Protein AF-A0A2N9W4U5-F1 (afdb_monomer_lite)

InterPro domains:
  IPR045720 Protein of unknown function DUF6074 [PF19551] (17-97)

Secondary structure (DSSP, 8-state):
----------TTS--PPP--PPPPSTT-HHHHHHHHHHHHSS-HHHHHHHHHHHHHHHHHHHHHTT--HHHHHHHHHHHHHHHHHHHHHHHHHHHHTT--

Foldseek 3Di:
DDDPDPPPPPPPPDDDPDDDDDDQLLVVVVVLLVLLVQLVVDDPVSNVVVLVVVLVVQLVVCVVVVDDPVVSVVSNVSSVVSSVVNNVVVVVVVVVVPPD

Sequence (100 aa):
MNTEAVMQLDLFTHRKPATVHAFPLDRRRKLVNDAAEALNAKSYSQGKAHWTRLVNRIRKEMLASGLSVQMIESEIAAFADAVSRELNISQHYRGSDGAA

pLDDT: mean 77.73, std 12.72, range [39.22, 91.75]

Radius of gyration: 23.4 Å; chains: 1; bounding box: 63×34×69 Å

Structure (mmCIF, N/CA/C/O backbone):
data_AF-A0A2N9W4U5-F1
#
_entry.id   AF-A0A2N9W4U5-F1
#
loop_
_atom_site.group_PDB
_atom_site.id
_atom_site.type_symbol
_atom_site.label_atom_id
_atom_site.label_alt_id
_atom_site.label_comp_id
_atom_site.label_asym_id
_atom_site.label_entity_id
_atom_site.label_seq_id
_atom_site.pdbx_PDB_ins_code
_atom_site.Cartn_x
_atom_site.Cartn_y
_atom_site.Cartn_z
_atom_site.occupancy
_atom_site.B_iso_or_equiv
_atom_site.auth_seq_id
_atom_site.auth_comp_id
_atom_site.auth_asym_id
_atom_site.auth_atom_id
_atom_site.pdbx_PDB_model_num
ATOM 1 N N . MET A 1 1 ? -36.671 -26.268 51.589 1.00 39.22 1 MET A N 1
ATOM 2 C CA . MET A 1 1 ? -36.561 -25.965 50.147 1.00 39.22 1 MET A CA 1
ATOM 3 C C . MET A 1 1 ? -35.488 -24.905 50.017 1.00 39.22 1 MET A C 1
ATOM 5 O O . MET A 1 1 ? -35.745 -23.768 50.382 1.00 39.22 1 MET A O 1
ATOM 9 N N . ASN A 1 2 ? -34.272 -25.300 49.642 1.00 45.12 2 ASN A N 1
ATOM 10 C CA . ASN A 1 2 ? -33.150 -24.373 49.520 1.00 45.12 2 ASN A CA 1
ATOM 11 C C . ASN A 1 2 ? -33.074 -23.923 48.065 1.00 45.12 2 ASN A C 1
ATOM 13 O O . ASN A 1 2 ? -32.847 -24.735 47.173 1.00 45.12 2 ASN A O 1
ATOM 17 N N . THR A 1 3 ? -33.339 -22.643 47.841 1.00 49.84 3 THR A N 1
ATOM 18 C CA . THR A 1 3 ? -33.255 -22.003 46.532 1.00 49.84 3 THR A CA 1
ATOM 19 C C . THR A 1 3 ? -31.786 -21.702 46.261 1.00 49.84 3 THR A C 1
ATOM 21 O O . THR A 1 3 ? -31.250 -20.714 46.759 1.00 49.84 3 THR A O 1
ATOM 24 N N . GLU A 1 4 ? -31.105 -22.579 45.525 1.00 54.94 4 GLU A N 1
ATOM 25 C CA . GLU A 1 4 ? -29.768 -22.289 45.009 1.00 54.94 4 GLU A CA 1
ATOM 26 C C . GLU A 1 4 ? -29.883 -21.170 43.969 1.00 54.94 4 GLU A C 1
ATOM 28 O O . GLU A 1 4 ? -30.438 -21.343 42.884 1.00 54.94 4 GLU A O 1
ATOM 33 N N . ALA A 1 5 ? -29.399 -19.981 44.329 1.00 61.06 5 ALA A N 1
ATOM 34 C CA . ALA A 1 5 ? -29.250 -18.877 43.400 1.00 61.06 5 ALA A CA 1
ATOM 35 C C . ALA A 1 5 ? -28.152 -19.242 42.393 1.00 61.06 5 ALA A C 1
ATOM 37 O O . ALA A 1 5 ? -26.961 -19.169 42.694 1.00 61.06 5 ALA A O 1
ATOM 38 N N . VAL A 1 6 ? -28.564 -19.659 41.198 1.00 61.59 6 VAL A N 1
ATOM 39 C CA . VAL A 1 6 ? -27.669 -19.876 40.062 1.00 61.59 6 VAL A CA 1
ATOM 40 C C . VAL A 1 6 ? -27.049 -18.524 39.702 1.00 61.59 6 VAL A C 1
ATOM 42 O O . VAL A 1 6 ? -27.698 -17.667 39.105 1.00 61.59 6 VAL A O 1
ATOM 45 N N . MET A 1 7 ? -25.797 -18.306 40.106 1.00 62.50 7 MET A N 1
ATOM 46 C CA . MET A 1 7 ? -24.999 -17.151 39.696 1.00 62.50 7 MET A CA 1
ATOM 47 C C . MET A 1 7 ? -24.652 -17.306 38.213 1.00 62.50 7 MET A C 1
ATOM 49 O O . MET A 1 7 ? -23.600 -17.828 37.849 1.00 62.50 7 MET A O 1
ATOM 53 N N . GLN A 1 8 ? -25.574 -16.907 37.340 1.00 69.56 8 GLN A N 1
ATOM 54 C CA . GLN A 1 8 ? -25.338 -16.884 35.905 1.00 69.56 8 GLN A CA 1
ATOM 55 C C . GLN A 1 8 ? -24.324 -15.777 35.591 1.00 69.56 8 GLN A C 1
ATOM 57 O O . GLN A 1 8 ? -24.628 -14.589 35.679 1.00 69.56 8 GLN A O 1
ATOM 62 N N . LEU A 1 9 ? -23.101 -16.180 35.249 1.00 69.38 9 LEU A N 1
ATOM 63 C CA . LEU A 1 9 ? -22.046 -15.279 34.803 1.00 69.38 9 LEU A CA 1
ATOM 64 C C . LEU A 1 9 ? -22.425 -14.714 33.428 1.00 69.38 9 LEU A C 1
ATOM 66 O O . LEU A 1 9 ? -22.334 -15.407 32.414 1.00 69.38 9 LEU A O 1
ATOM 70 N N . ASP A 1 10 ? -22.875 -13.463 33.394 1.00 70.19 10 ASP A N 1
ATOM 71 C CA . ASP A 1 10 ? -23.145 -12.764 32.143 1.00 70.19 10 ASP A CA 1
ATOM 72 C C . ASP A 1 10 ? -21.816 -12.365 31.476 1.00 70.19 10 ASP A C 1
ATOM 74 O O . ASP A 1 10 ? -21.154 -11.387 31.825 1.00 70.19 10 ASP A O 1
ATOM 78 N N . LEU A 1 11 ? -21.401 -13.180 30.504 1.00 65.06 11 LEU A N 1
ATOM 79 C CA . LEU A 1 11 ? -20.181 -12.994 29.715 1.00 65.06 11 LEU A CA 1
ATOM 80 C C . LEU A 1 11 ? -20.240 -11.755 28.804 1.00 65.06 11 LEU A C 1
ATOM 82 O O . LEU A 1 11 ? -19.214 -11.351 28.255 1.00 65.06 11 LEU A O 1
ATOM 86 N N . PHE A 1 12 ? -21.415 -11.143 28.631 1.00 69.25 12 PHE A N 1
ATOM 87 C CA . PHE A 1 12 ? -21.628 -10.039 27.697 1.00 69.25 12 PHE A CA 1
ATOM 88 C C . PHE A 1 12 ? -21.736 -8.669 28.370 1.00 69.25 12 PHE A C 1
ATOM 90 O O . PHE A 1 12 ? -21.798 -7.662 27.658 1.00 69.25 12 PHE A O 1
ATOM 97 N N . THR A 1 13 ? -21.695 -8.598 29.705 1.00 67.94 13 THR A N 1
ATOM 98 C CA . THR A 1 13 ? -21.743 -7.324 30.444 1.00 67.94 13 THR A CA 1
ATOM 99 C C . THR A 1 13 ? -20.445 -6.519 30.301 1.00 67.94 13 THR A C 1
ATOM 101 O O . THR A 1 13 ? -20.457 -5.296 30.397 1.00 67.94 13 THR A O 1
ATOM 104 N N . HIS A 1 14 ? -19.317 -7.180 30.011 1.00 64.19 14 HIS A N 1
ATOM 105 C CA . HIS A 1 14 ? -18.007 -6.546 29.827 1.00 64.19 14 HIS A CA 1
ATOM 106 C C . HIS A 1 14 ? -17.625 -6.438 28.346 1.00 64.19 14 HIS A C 1
ATOM 108 O O . HIS A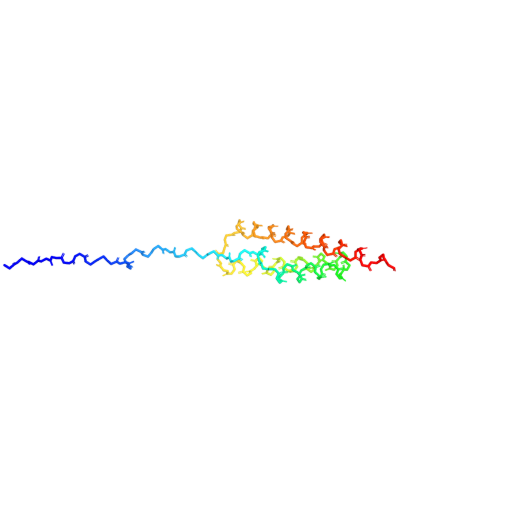 1 14 ? -16.761 -7.156 27.843 1.00 64.19 14 HIS A O 1
ATOM 114 N N . ARG A 1 15 ? -18.233 -5.488 27.629 1.00 67.31 15 ARG A N 1
ATOM 115 C CA . ARG A 1 15 ? -17.805 -5.147 26.265 1.00 67.31 15 ARG A CA 1
ATOM 116 C C . ARG A 1 15 ? -16.647 -4.156 26.313 1.00 67.31 15 ARG A C 1
ATOM 118 O O . ARG A 1 15 ? -16.848 -2.949 26.204 1.00 67.31 15 ARG A O 1
ATOM 125 N N . LYS A 1 16 ? -15.417 -4.656 26.471 1.00 71.06 16 LYS A N 1
ATOM 126 C CA . LYS A 1 16 ? -14.242 -3.852 26.104 1.00 71.06 16 LYS A CA 1
ATOM 127 C C . LYS A 1 16 ? -14.319 -3.573 24.595 1.00 71.06 16 LYS A C 1
ATOM 129 O O . LYS A 1 16 ? -14.633 -4.501 23.846 1.00 71.06 16 LYS A O 1
ATOM 134 N N . PRO A 1 17 ? -14.071 -2.335 24.134 1.00 71.62 17 PRO A N 1
ATOM 135 C CA . PRO A 1 17 ? -14.026 -2.054 22.705 1.00 71.62 17 PRO A CA 1
ATOM 136 C C . PRO A 1 17 ? -12.978 -2.962 22.053 1.00 71.62 17 PRO A C 1
ATOM 138 O O . PRO A 1 17 ? -11.858 -3.081 22.549 1.00 71.62 17 PRO A O 1
ATOM 141 N N . ALA A 1 18 ? -13.365 -3.650 20.979 1.00 70.56 18 ALA A N 1
ATOM 142 C CA . ALA A 1 18 ? -12.451 -4.508 20.243 1.00 70.56 18 ALA A CA 1
ATOM 143 C C . ALA A 1 18 ? -11.385 -3.639 19.566 1.00 70.56 18 ALA A C 1
ATOM 145 O O . ALA A 1 18 ? -11.708 -2.762 18.764 1.00 70.56 18 ALA A O 1
ATOM 146 N N . THR A 1 19 ? -10.115 -3.882 19.882 1.00 68.44 19 THR A N 1
ATOM 147 C CA . THR A 1 19 ? -9.003 -3.226 19.195 1.00 68.44 19 THR A CA 1
ATOM 148 C C . THR A 1 19 ? -8.803 -3.904 17.846 1.00 68.44 19 THR A C 1
ATOM 150 O O . THR A 1 19 ? -8.374 -5.055 17.772 1.00 68.44 19 THR A O 1
ATOM 153 N N . VAL A 1 20 ? -9.133 -3.200 16.764 1.00 65.69 20 VAL A N 1
ATOM 154 C CA . VAL A 1 20 ? -8.859 -3.674 15.406 1.00 65.69 20 VAL A CA 1
ATOM 155 C C . VAL A 1 20 ? -7.371 -3.490 15.129 1.00 65.69 20 VAL A C 1
ATOM 157 O O . VAL A 1 20 ? -6.885 -2.368 15.004 1.00 65.69 20 VAL A O 1
ATOM 160 N N . HIS A 1 21 ? -6.645 -4.598 15.021 1.00 63.88 21 HIS A N 1
ATOM 161 C CA . HIS A 1 21 ? -5.272 -4.599 14.531 1.00 63.88 21 HIS A CA 1
ATOM 162 C C . HIS A 1 21 ? -5.295 -4.823 13.021 1.00 63.88 21 HIS A C 1
ATOM 164 O O . HIS A 1 21 ? -5.795 -5.846 12.548 1.00 63.88 21 HIS A O 1
ATOM 170 N N . ALA A 1 22 ? -4.777 -3.867 12.250 1.00 67.25 22 ALA A N 1
ATOM 171 C CA . ALA A 1 22 ? -4.622 -4.082 10.819 1.00 67.25 22 ALA A CA 1
ATOM 172 C C . ALA A 1 22 ? -3.602 -5.192 10.559 1.00 67.25 22 ALA A C 1
ATOM 174 O O . ALA A 1 22 ? -2.592 -5.305 11.250 1.00 67.25 22 ALA A O 1
ATOM 175 N N . PHE A 1 23 ? -3.882 -6.022 9.553 1.00 70.25 23 PHE A N 1
ATOM 176 C CA . PHE A 1 23 ? -2.962 -7.085 9.173 1.00 70.25 23 PHE A CA 1
ATOM 177 C C . PHE A 1 23 ? -1.647 -6.472 8.660 1.00 70.25 23 PHE A C 1
ATOM 179 O O . PHE A 1 23 ? -1.734 -5.694 7.693 1.00 70.25 23 PHE A O 1
ATOM 186 N N . PRO A 1 24 ? -0.488 -6.842 9.245 1.00 77.06 24 PRO A N 1
ATOM 187 C CA . PRO A 1 24 ? 0.803 -6.228 8.953 1.00 77.06 24 PRO A CA 1
ATOM 188 C C . PRO A 1 24 ? 1.116 -6.214 7.459 1.00 77.06 24 PRO A C 1
ATOM 190 O O . PRO A 1 24 ? 0.885 -7.205 6.753 1.00 77.06 24 PRO A O 1
ATOM 193 N N . LEU A 1 25 ? 1.593 -5.079 6.948 1.00 77.69 25 LEU A N 1
ATOM 194 C CA . LEU A 1 25 ? 1.848 -4.919 5.512 1.00 77.69 25 LEU A CA 1
ATOM 195 C C . LEU A 1 25 ? 3.002 -5.791 5.012 1.00 77.69 25 LEU A C 1
ATOM 197 O O . LEU A 1 25 ? 2.941 -6.299 3.893 1.00 77.69 25 LEU A O 1
ATOM 201 N N . ASP A 1 26 ? 4.022 -5.991 5.840 1.00 72.50 26 ASP A N 1
ATOM 202 C CA . ASP A 1 26 ? 5.182 -6.849 5.574 1.00 72.50 26 ASP A CA 1
ATOM 203 C C . ASP A 1 26 ? 4.778 -8.313 5.330 1.00 72.50 26 ASP A C 1
ATOM 205 O O . ASP A 1 26 ? 5.377 -9.012 4.511 1.00 72.50 26 ASP A O 1
ATOM 209 N N . ARG A 1 27 ? 3.703 -8.769 5.983 1.00 74.88 27 ARG A N 1
ATOM 210 C CA . ARG A 1 27 ? 3.158 -10.122 5.812 1.00 74.88 27 ARG A CA 1
ATOM 211 C C . ARG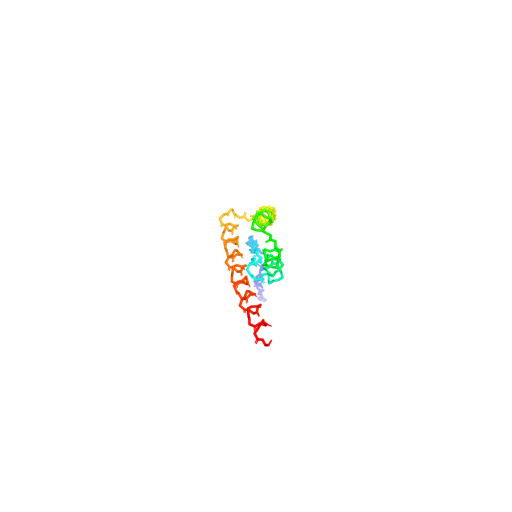 A 1 27 ? 2.320 -10.286 4.548 1.00 74.88 27 ARG A C 1
ATOM 213 O O . ARG A 1 27 ? 2.002 -11.415 4.167 1.00 74.88 27 ARG A O 1
ATOM 220 N N . ARG A 1 28 ? 1.973 -9.201 3.848 1.00 84.19 28 ARG A N 1
ATOM 221 C CA . ARG A 1 28 ? 1.230 -9.253 2.578 1.00 84.19 28 ARG A CA 1
ATOM 222 C C . ARG A 1 28 ? 2.186 -9.526 1.416 1.00 84.19 28 ARG A C 1
ATOM 224 O O . ARG A 1 28 ? 2.411 -8.657 0.579 1.00 84.19 28 ARG A O 1
ATOM 231 N N . ARG A 1 29 ? 2.711 -10.757 1.332 1.00 82.38 29 ARG A N 1
ATOM 232 C CA . ARG A 1 29 ? 3.712 -11.179 0.323 1.00 82.38 29 ARG A CA 1
ATOM 233 C C . ARG A 1 29 ? 3.369 -10.748 -1.103 1.00 82.38 29 ARG A C 1
ATOM 235 O O . ARG A 1 29 ? 4.232 -10.221 -1.786 1.00 82.38 29 ARG A O 1
ATOM 242 N N . LYS A 1 30 ? 2.109 -10.889 -1.531 1.00 85.56 30 LYS A N 1
ATOM 243 C CA . LYS A 1 30 ? 1.674 -10.445 -2.866 1.00 85.56 30 LYS A CA 1
ATOM 244 C C . LYS A 1 30 ? 1.932 -8.950 -3.094 1.00 85.56 30 LYS A C 1
ATOM 246 O O . LYS A 1 30 ? 2.506 -8.578 -4.101 1.00 85.56 30 LYS A O 1
ATOM 251 N N . LEU A 1 31 ? 1.579 -8.105 -2.125 1.00 86.12 31 LEU A N 1
ATOM 252 C CA . LEU A 1 31 ? 1.784 -6.658 -2.215 1.00 86.12 31 LEU A CA 1
ATOM 253 C C . LEU A 1 31 ? 3.275 -6.289 -2.245 1.00 86.12 31 LEU A C 1
ATOM 255 O O . LEU A 1 31 ? 3.665 -5.386 -2.981 1.00 86.12 31 LEU A O 1
ATOM 259 N N . VAL A 1 32 ? 4.091 -6.979 -1.443 1.00 85.62 32 VAL A N 1
ATOM 260 C CA . VAL A 1 32 ? 5.550 -6.791 -1.403 1.00 85.62 32 VAL A CA 1
ATOM 261 C C . VAL A 1 32 ? 6.177 -7.178 -2.743 1.00 85.62 32 VAL A C 1
ATOM 263 O O . VAL A 1 32 ? 6.946 -6.397 -3.300 1.00 85.62 32 VAL A O 1
ATOM 266 N N . ASN A 1 33 ? 5.800 -8.334 -3.288 1.00 85.00 33 ASN A N 1
ATOM 267 C CA . ASN A 1 33 ? 6.310 -8.837 -4.560 1.00 85.00 33 ASN A CA 1
ATOM 268 C C . ASN A 1 33 ? 5.899 -7.930 -5.726 1.00 85.00 33 ASN A C 1
ATOM 270 O O . ASN A 1 33 ? 6.763 -7.495 -6.479 1.00 85.00 33 ASN A O 1
ATOM 274 N N . ASP A 1 34 ? 4.615 -7.564 -5.818 1.00 86.25 34 ASP A N 1
ATOM 275 C CA . ASP A 1 34 ? 4.102 -6.669 -6.863 1.00 86.25 34 ASP A CA 1
ATOM 276 C C . ASP A 1 34 ? 4.820 -5.304 -6.822 1.00 86.25 34 ASP A C 1
ATOM 278 O O . ASP A 1 34 ? 5.133 -4.706 -7.856 1.00 86.25 34 ASP A O 1
ATOM 282 N N . ALA A 1 35 ? 5.109 -4.791 -5.619 1.00 86.44 35 ALA A N 1
ATOM 283 C CA . ALA A 1 35 ? 5.853 -3.547 -5.445 1.00 86.44 35 ALA A CA 1
ATOM 284 C C . ALA A 1 35 ? 7.323 -3.686 -5.870 1.00 86.44 35 ALA A C 1
ATOM 286 O O . ALA A 1 35 ? 7.830 -2.804 -6.565 1.00 86.44 35 ALA A O 1
ATOM 287 N N . ALA A 1 36 ? 7.993 -4.774 -5.482 1.00 85.50 36 ALA A N 1
ATOM 288 C CA . ALA A 1 36 ? 9.375 -5.053 -5.861 1.00 85.50 36 ALA A CA 1
ATOM 289 C C . ALA A 1 36 ? 9.515 -5.238 -7.381 1.00 85.50 36 ALA A C 1
ATOM 291 O O . ALA A 1 36 ? 10.378 -4.620 -8.000 1.00 85.50 36 ALA A O 1
ATOM 292 N N . GLU A 1 37 ? 8.623 -5.998 -8.012 1.00 84.75 37 GLU A N 1
ATOM 293 C CA . GLU A 1 37 ? 8.608 -6.200 -9.461 1.00 84.75 37 GLU A CA 1
ATOM 294 C C . GLU A 1 37 ? 8.393 -4.877 -10.209 1.00 84.75 37 GLU A C 1
ATOM 296 O O . GLU A 1 37 ? 9.158 -4.528 -11.111 1.00 84.75 37 GLU A O 1
ATOM 301 N N . ALA A 1 38 ? 7.413 -4.076 -9.777 1.00 84.06 38 ALA A N 1
ATOM 302 C CA . ALA A 1 38 ? 7.143 -2.771 -10.373 1.00 84.06 38 ALA A CA 1
ATOM 303 C C . ALA A 1 38 ? 8.302 -1.776 -10.202 1.00 84.06 38 ALA A C 1
ATOM 305 O O . ALA A 1 38 ? 8.455 -0.877 -11.032 1.00 84.06 38 ALA A O 1
ATOM 306 N N . LEU A 1 39 ? 9.093 -1.899 -9.132 1.00 83.31 39 LEU A N 1
ATOM 307 C CA . LEU A 1 39 ? 10.300 -1.098 -8.922 1.00 83.31 39 LEU A CA 1
ATOM 308 C C . LEU A 1 39 ? 11.477 -1.596 -9.763 1.00 83.31 39 LEU A C 1
ATOM 310 O O . LEU A 1 39 ? 12.231 -0.774 -10.271 1.00 83.31 39 LEU A O 1
ATOM 314 N N . ASN A 1 40 ? 11.603 -2.908 -9.956 1.00 80.31 40 ASN A N 1
ATOM 315 C CA . ASN A 1 40 ? 12.658 -3.514 -10.766 1.00 80.31 40 ASN A CA 1
ATOM 316 C C . ASN A 1 40 ? 12.451 -3.280 -12.275 1.00 80.31 40 ASN A C 1
ATOM 318 O O . ASN A 1 40 ? 13.410 -3.133 -13.024 1.00 80.31 40 ASN A O 1
ATOM 322 N N . ALA A 1 41 ? 11.196 -3.230 -12.733 1.00 77.62 41 ALA A N 1
ATOM 323 C CA . ALA A 1 41 ? 10.856 -3.043 -14.145 1.00 77.62 41 ALA A CA 1
ATOM 324 C C . ALA A 1 41 ? 10.942 -1.580 -14.626 1.00 77.62 41 ALA A C 1
ATOM 326 O O . ALA A 1 41 ? 10.922 -1.326 -15.830 1.00 77.62 41 ALA A O 1
ATOM 327 N N . LYS A 1 42 ? 10.988 -0.602 -13.712 1.00 78.69 42 LYS A N 1
ATOM 328 C CA . LYS A 1 42 ? 10.885 0.830 -14.038 1.00 78.69 42 LYS A CA 1
ATOM 329 C C . LYS A 1 42 ? 12.218 1.548 -13.894 1.00 78.69 42 LYS A C 1
ATOM 331 O O . LYS A 1 42 ? 13.031 1.229 -13.035 1.00 78.69 42 LYS A O 1
ATOM 336 N N . SER A 1 43 ? 12.402 2.604 -14.688 1.00 77.44 43 SER A N 1
ATOM 337 C CA . SER A 1 43 ? 13.501 3.547 -14.473 1.00 77.44 43 SER A CA 1
ATOM 338 C C . SER A 1 43 ? 13.373 4.222 -13.104 1.00 77.44 43 SER A C 1
ATOM 340 O O . SER A 1 43 ? 12.270 4.385 -12.579 1.00 77.44 43 SER A O 1
ATOM 342 N N . TYR A 1 44 ? 14.496 4.658 -12.530 1.00 77.50 44 TYR A N 1
ATOM 343 C CA . TYR A 1 44 ? 14.554 5.217 -11.173 1.00 77.50 44 TYR A CA 1
ATOM 344 C C . T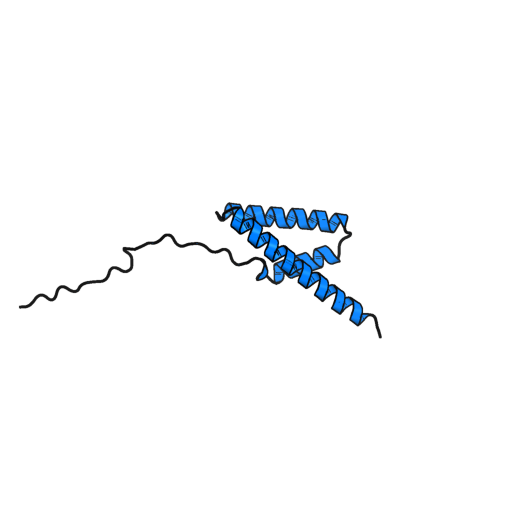YR A 1 44 ? 13.494 6.306 -10.899 1.00 77.50 44 TYR A C 1
ATOM 346 O O . TYR A 1 44 ? 12.819 6.287 -9.867 1.00 77.50 44 TYR A O 1
ATOM 354 N N . SER A 1 45 ? 13.281 7.229 -11.845 1.00 80.31 45 SER A N 1
ATOM 355 C CA . SER A 1 45 ? 12.290 8.308 -11.715 1.00 80.31 45 SER A CA 1
ATOM 356 C C . SER A 1 45 ? 10.844 7.796 -11.715 1.00 80.31 45 SER A C 1
ATOM 358 O O . SER A 1 45 ? 10.021 8.247 -10.913 1.00 80.31 45 SER A O 1
ATOM 360 N N . GLN A 1 46 ? 10.532 6.817 -12.568 1.00 80.88 46 GLN A N 1
ATOM 361 C CA . GLN A 1 46 ? 9.211 6.194 -12.642 1.00 80.88 46 GLN A CA 1
ATOM 362 C C . GLN A 1 46 ? 8.940 5.271 -11.447 1.00 80.88 46 GLN A C 1
ATOM 364 O O . GLN A 1 46 ? 7.816 5.244 -10.940 1.00 80.88 46 GLN A O 1
ATOM 369 N N . GLY A 1 47 ? 9.963 4.558 -10.967 1.00 85.75 47 GLY A N 1
ATOM 370 C CA . GLY A 1 47 ? 9.911 3.736 -9.760 1.00 85.75 47 GLY A CA 1
ATOM 371 C C . GLY A 1 47 ? 9.612 4.580 -8.524 1.00 85.75 47 GLY A C 1
ATOM 372 O O . GLY A 1 47 ? 8.668 4.285 -7.792 1.00 85.75 47 GLY A O 1
ATOM 373 N N . LYS A 1 48 ? 10.314 5.710 -8.356 1.00 86.12 48 LYS A N 1
ATOM 374 C CA . LYS A 1 48 ? 10.050 6.670 -7.274 1.00 86.12 48 LYS A CA 1
ATOM 375 C C . LYS A 1 48 ? 8.613 7.196 -7.311 1.00 86.12 48 LYS A C 1
ATOM 377 O O . LYS A 1 48 ? 7.926 7.166 -6.294 1.00 86.12 48 LYS A O 1
ATOM 382 N N . ALA A 1 49 ? 8.129 7.627 -8.478 1.00 86.94 49 ALA A N 1
ATOM 383 C CA . ALA A 1 49 ? 6.756 8.114 -8.621 1.00 86.94 49 ALA A CA 1
ATOM 384 C C . ALA A 1 49 ? 5.713 7.027 -8.302 1.00 86.94 49 ALA A C 1
ATOM 386 O O . ALA A 1 49 ? 4.699 7.305 -7.658 1.00 86.94 49 ALA A O 1
ATOM 387 N N . HIS A 1 50 ? 5.960 5.786 -8.729 1.00 88.50 50 HIS A N 1
ATOM 388 C CA . HIS A 1 50 ? 5.106 4.645 -8.413 1.00 88.50 50 HIS A CA 1
ATOM 389 C C . HIS A 1 50 ? 5.076 4.355 -6.908 1.00 88.50 50 HIS A C 1
ATOM 391 O O . HIS A 1 50 ? 3.993 4.245 -6.333 1.00 88.50 50 HIS A O 1
ATOM 397 N N . TRP A 1 51 ? 6.245 4.314 -6.264 1.00 88.12 51 TRP A N 1
ATOM 398 C CA . TRP A 1 51 ? 6.377 4.110 -4.823 1.00 88.12 51 TRP A CA 1
ATOM 399 C C . TRP A 1 51 ? 5.614 5.164 -4.024 1.00 88.12 51 TRP A C 1
ATOM 401 O O . TRP A 1 51 ? 4.794 4.828 -3.173 1.00 88.12 51 TRP A O 1
ATOM 411 N N . THR A 1 52 ? 5.800 6.446 -4.352 1.00 90.19 52 THR A N 1
ATOM 412 C CA . THR A 1 52 ? 5.093 7.538 -3.674 1.00 90.19 52 THR A CA 1
ATOM 413 C C . THR A 1 52 ? 3.575 7.396 -3.798 1.00 90.19 52 THR A C 1
ATOM 415 O O . THR A 1 52 ? 2.860 7.576 -2.813 1.00 90.19 52 THR A O 1
ATOM 418 N N . ARG A 1 53 ? 3.053 7.034 -4.979 1.00 91.56 53 ARG A N 1
ATOM 419 C CA . ARG A 1 53 ? 1.609 6.797 -5.164 1.00 91.56 53 ARG A CA 1
ATOM 420 C C . ARG A 1 53 ? 1.117 5.604 -4.344 1.00 91.56 53 ARG A C 1
ATOM 422 O O . ARG A 1 53 ? 0.056 5.701 -3.730 1.00 91.56 53 ARG A O 1
ATOM 429 N N . LEU A 1 54 ? 1.880 4.511 -4.318 1.00 90.25 54 LEU A N 1
ATOM 430 C CA . LEU A 1 54 ? 1.552 3.303 -3.564 1.00 90.25 54 LEU A CA 1
ATOM 431 C C . LEU A 1 54 ? 1.464 3.588 -2.061 1.00 90.25 54 LEU A C 1
ATOM 433 O O . LEU A 1 54 ? 0.436 3.302 -1.450 1.00 90.25 54 LEU A O 1
ATOM 437 N N . VAL A 1 55 ? 2.499 4.210 -1.492 1.00 90.94 55 VAL A N 1
ATOM 438 C CA . VAL A 1 55 ? 2.552 4.568 -0.068 1.00 90.94 55 VAL A CA 1
ATOM 439 C C . VAL A 1 55 ? 1.424 5.531 0.296 1.00 90.94 55 VAL A C 1
ATOM 441 O O . VAL A 1 55 ? 0.744 5.331 1.297 1.00 90.94 55 VAL A O 1
ATOM 444 N N . ASN A 1 56 ? 1.152 6.536 -0.542 1.00 91.75 56 ASN A N 1
ATOM 445 C CA . ASN A 1 56 ? 0.055 7.474 -0.298 1.00 91.75 56 ASN A CA 1
ATOM 446 C C . ASN A 1 56 ? -1.321 6.796 -0.306 1.00 91.75 56 ASN A C 1
ATOM 448 O O . ASN A 1 56 ? -2.185 7.171 0.485 1.00 91.75 56 ASN A O 1
ATOM 452 N N . ARG A 1 57 ? -1.537 5.806 -1.181 1.00 90.75 57 ARG A N 1
ATOM 453 C CA . ARG A 1 57 ? -2.773 5.012 -1.196 1.00 90.75 57 ARG A CA 1
ATOM 454 C C . ARG A 1 57 ? -2.919 4.199 0.091 1.00 90.75 57 ARG A C 1
ATOM 456 O O . ARG A 1 57 ? -3.948 4.307 0.745 1.00 90.75 57 ARG A O 1
ATOM 463 N N . ILE A 1 58 ? -1.874 3.472 0.484 1.00 88.44 58 ILE A N 1
ATOM 464 C CA . ILE A 1 58 ? -1.860 2.666 1.714 1.00 88.44 58 ILE A CA 1
ATOM 465 C C . ILE A 1 58 ? -2.108 3.547 2.946 1.00 88.44 58 ILE A C 1
ATOM 467 O O . ILE A 1 58 ? -2.968 3.235 3.766 1.00 88.44 58 ILE A O 1
ATOM 471 N N . ARG A 1 59 ? -1.423 4.695 3.045 1.00 89.44 59 ARG A N 1
ATOM 472 C CA . ARG A 1 59 ? -1.619 5.659 4.137 1.00 89.44 59 ARG A CA 1
ATOM 473 C C . ARG A 1 59 ? -3.080 6.122 4.207 1.00 89.44 59 ARG A C 1
ATOM 475 O O . ARG A 1 59 ? -3.648 6.157 5.292 1.00 89.44 59 ARG A O 1
ATOM 482 N N . LYS A 1 60 ? -3.713 6.430 3.067 1.00 89.19 60 LYS A N 1
ATOM 483 C CA . LYS A 1 60 ? -5.139 6.809 3.015 1.00 89.19 60 LYS A CA 1
ATOM 484 C C . LYS A 1 60 ? -6.068 5.683 3.475 1.00 89.19 60 LYS A C 1
ATOM 486 O O . LYS A 1 60 ? -6.988 5.955 4.238 1.00 89.19 60 LYS A O 1
ATOM 491 N N . GLU A 1 61 ? -5.833 4.446 3.042 1.00 87.12 61 GLU A N 1
ATOM 492 C CA . GLU A 1 61 ? -6.634 3.281 3.453 1.00 87.12 61 GLU A CA 1
ATOM 493 C C . GLU A 1 61 ? -6.538 3.031 4.966 1.00 87.12 61 GLU A C 1
ATOM 495 O O . GLU A 1 61 ? -7.542 2.769 5.631 1.00 87.12 61 GLU A O 1
ATOM 500 N N . MET A 1 62 ? -5.341 3.175 5.534 1.00 85.38 62 MET A N 1
ATOM 501 C CA . MET A 1 62 ? -5.128 3.010 6.970 1.00 85.38 62 MET A CA 1
ATOM 502 C C . MET A 1 62 ? -5.743 4.136 7.801 1.00 85.38 62 MET A C 1
ATOM 504 O O . MET A 1 62 ? -6.345 3.864 8.840 1.00 85.38 62 MET A O 1
ATOM 508 N N . LEU A 1 63 ? -5.650 5.382 7.326 1.00 87.31 63 LEU A N 1
ATOM 509 C CA . LEU A 1 63 ? -6.342 6.517 7.941 1.00 87.31 63 LEU A CA 1
ATOM 510 C C . LEU A 1 63 ? -7.862 6.312 7.920 1.00 87.31 63 LEU A C 1
ATOM 512 O O . LEU A 1 63 ? -8.519 6.527 8.934 1.00 87.31 63 LEU A O 1
ATOM 516 N N . ALA A 1 64 ? -8.417 5.837 6.800 1.00 84.94 64 ALA A N 1
ATOM 517 C CA . ALA A 1 64 ? -9.841 5.514 6.688 1.00 84.94 64 ALA A CA 1
ATOM 518 C C . ALA A 1 64 ? -10.269 4.372 7.628 1.00 84.94 64 ALA A C 1
ATOM 520 O O . ALA A 1 64 ? -11.419 4.324 8.055 1.00 84.94 64 ALA A O 1
ATOM 521 N N . SER A 1 65 ? -9.338 3.484 7.985 1.00 81.81 65 SER A N 1
ATOM 522 C CA . SER A 1 65 ? -9.556 2.395 8.945 1.00 81.81 65 SER A CA 1
ATOM 523 C C . SER A 1 65 ? -9.440 2.840 10.413 1.00 81.81 65 SER A C 1
ATOM 525 O O . SER A 1 65 ? -9.616 2.021 11.310 1.00 81.81 65 SER A O 1
ATOM 527 N N . GLY A 1 66 ? -9.132 4.117 10.675 1.00 84.62 66 GLY A N 1
ATOM 528 C CA . GLY A 1 66 ? -9.033 4.677 12.027 1.00 84.62 66 GLY A CA 1
ATOM 529 C C . GLY A 1 66 ? -7.705 4.414 12.743 1.00 84.62 66 GLY A C 1
ATOM 530 O O . GLY A 1 66 ? -7.625 4.578 13.960 1.00 84.62 66 GLY A O 1
ATOM 531 N N . LEU A 1 67 ? -6.656 4.008 12.021 1.00 84.38 67 LEU A N 1
ATOM 532 C CA . LEU A 1 67 ? -5.330 3.802 12.607 1.00 84.38 67 LEU A CA 1
ATOM 533 C C . LEU A 1 67 ? -4.654 5.136 12.943 1.00 84.38 67 LEU A C 1
ATOM 535 O O . LEU A 1 67 ? -4.796 6.130 12.229 1.00 84.38 67 LEU A O 1
ATOM 539 N N . SER A 1 68 ? -3.865 5.143 14.018 1.00 87.31 68 SER A N 1
ATOM 540 C CA . SER A 1 68 ? -3.061 6.307 14.387 1.00 87.31 68 SER A CA 1
ATOM 541 C C . SER A 1 68 ? -1.932 6.535 13.381 1.00 87.31 68 SER A C 1
ATOM 543 O O . SER A 1 68 ? -1.361 5.591 12.836 1.00 87.31 68 SER A O 1
ATOM 545 N N . VAL A 1 69 ? -1.550 7.799 13.187 1.00 87.19 69 VAL A N 1
ATOM 546 C CA . VAL A 1 69 ? -0.443 8.172 12.290 1.00 87.19 69 VAL A CA 1
ATOM 547 C C . VAL A 1 69 ? 0.850 7.438 12.661 1.00 87.19 69 VAL A C 1
ATOM 549 O O . VAL A 1 69 ? 1.539 6.948 11.778 1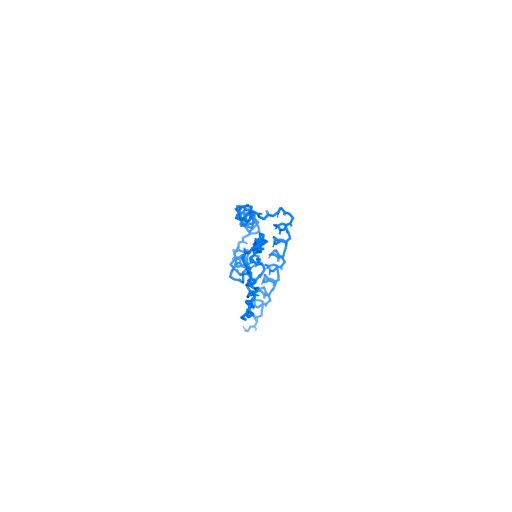.00 87.19 69 VAL A O 1
ATOM 552 N N . GLN A 1 70 ? 1.143 7.284 13.957 1.00 87.75 70 GLN A N 1
ATOM 553 C CA . GLN A 1 70 ? 2.337 6.569 14.426 1.00 87.75 70 GLN A CA 1
ATOM 554 C C . GLN A 1 70 ? 2.361 5.101 13.977 1.00 87.75 70 GLN A C 1
ATOM 556 O O . GLN A 1 70 ? 3.391 4.639 13.493 1.00 87.75 70 GLN A O 1
ATOM 561 N N . MET A 1 71 ? 1.231 4.389 14.085 1.00 85.06 71 MET A N 1
ATOM 562 C CA . MET A 1 71 ? 1.132 3.005 13.606 1.00 85.06 71 MET A CA 1
ATOM 563 C C . MET A 1 71 ? 1.276 2.926 12.084 1.00 85.06 71 MET A C 1
ATOM 565 O O . MET A 1 71 ? 1.901 2.008 11.561 1.00 85.06 71 MET A O 1
ATOM 569 N N . ILE A 1 72 ? 0.733 3.906 11.363 1.00 87.50 72 ILE A N 1
ATOM 570 C CA . ILE A 1 72 ? 0.836 3.954 9.904 1.00 87.50 72 ILE A CA 1
ATOM 571 C C . ILE A 1 72 ? 2.290 4.134 9.463 1.00 87.50 72 ILE A C 1
ATOM 573 O O . ILE A 1 72 ? 2.741 3.425 8.567 1.00 87.50 72 ILE A O 1
ATOM 577 N N . GLU A 1 73 ? 3.043 5.030 10.105 1.00 89.25 73 GLU A N 1
ATOM 578 C CA . GLU A 1 73 ? 4.467 5.200 9.800 1.00 89.25 73 GLU A CA 1
ATOM 579 C C . GLU A 1 73 ? 5.270 3.926 10.089 1.00 89.25 73 GLU A C 1
ATOM 581 O O . GLU A 1 73 ? 6.090 3.533 9.259 1.00 89.25 73 GLU A O 1
ATOM 586 N N . SER A 1 74 ? 5.015 3.243 11.215 1.00 88.44 74 SER A N 1
ATOM 587 C CA . SER A 1 74 ? 5.714 1.990 11.528 1.00 88.44 74 SER A CA 1
ATOM 588 C C . SER A 1 74 ? 5.408 0.881 10.520 1.00 88.44 74 SER A C 1
ATOM 590 O O . SER A 1 74 ? 6.315 0.168 10.099 1.00 88.44 74 SER A O 1
ATOM 592 N N . GLU A 1 75 ? 4.153 0.767 10.081 1.00 88.44 75 GLU A N 1
ATOM 593 C CA . GLU A 1 75 ? 3.746 -0.217 9.073 1.00 88.44 75 GLU A CA 1
ATOM 594 C C . GLU A 1 75 ? 4.345 0.093 7.694 1.00 88.44 75 GLU A C 1
ATOM 596 O O . GLU A 1 75 ? 4.801 -0.810 6.993 1.00 88.44 75 GLU A O 1
ATOM 601 N N . ILE A 1 76 ? 4.397 1.371 7.302 1.00 89.56 76 ILE A N 1
ATOM 602 C CA . ILE A 1 76 ? 5.028 1.795 6.044 1.00 89.56 76 ILE A CA 1
ATOM 603 C C . ILE A 1 76 ? 6.538 1.525 6.073 1.00 89.56 76 ILE A C 1
ATOM 605 O O . ILE A 1 76 ? 7.085 1.073 5.065 1.00 89.56 76 ILE A O 1
ATOM 609 N N . ALA A 1 77 ? 7.210 1.769 7.202 1.00 89.56 77 ALA A N 1
ATOM 610 C CA . ALA A 1 77 ? 8.633 1.474 7.359 1.00 89.56 77 ALA A CA 1
ATOM 611 C C . ALA A 1 77 ? 8.911 -0.034 7.240 1.00 89.56 77 ALA A C 1
ATOM 613 O O . ALA A 1 77 ? 9.740 -0.444 6.429 1.00 89.56 77 ALA A O 1
ATOM 614 N N . ALA A 1 78 ? 8.145 -0.866 7.955 1.00 88.69 78 ALA A N 1
ATOM 615 C CA . ALA A 1 78 ? 8.257 -2.322 7.863 1.00 88.69 78 ALA A CA 1
ATOM 616 C C . ALA A 1 78 ? 7.998 -2.838 6.434 1.00 88.69 78 ALA A C 1
ATOM 618 O O . ALA A 1 78 ? 8.703 -3.722 5.942 1.00 88.69 78 ALA A O 1
ATOM 619 N N . PHE A 1 79 ? 7.023 -2.249 5.734 1.00 89.12 79 PHE A N 1
ATOM 620 C CA . PHE A 1 79 ? 6.746 -2.554 4.333 1.00 89.12 79 PHE A CA 1
ATOM 621 C C . PHE A 1 79 ? 7.917 -2.183 3.409 1.00 89.12 79 PHE A C 1
ATOM 623 O O . PHE A 1 79 ? 8.291 -2.979 2.547 1.00 89.12 79 PHE A O 1
ATOM 630 N N . ALA A 1 80 ? 8.528 -1.010 3.596 1.00 89.00 80 ALA A N 1
ATOM 631 C CA . ALA A 1 80 ? 9.688 -0.574 2.817 1.00 89.00 80 ALA A CA 1
ATOM 632 C C . ALA A 1 80 ? 10.896 -1.510 3.001 1.00 89.00 80 ALA A C 1
ATOM 634 O O . ALA A 1 80 ? 11.558 -1.867 2.021 1.00 89.00 80 ALA A O 1
ATOM 635 N N . ASP A 1 81 ? 11.143 -1.963 4.231 1.00 90.38 81 ASP A N 1
ATOM 636 C CA . ASP A 1 81 ? 12.206 -2.924 4.534 1.00 90.38 81 ASP A CA 1
ATOM 637 C C . ASP A 1 81 ? 11.955 -4.284 3.875 1.00 90.38 81 ASP A C 1
ATOM 639 O O . ASP A 1 81 ? 12.881 -4.902 3.345 1.00 90.38 81 ASP A O 1
ATOM 643 N N . ALA A 1 82 ? 10.707 -4.759 3.889 1.00 89.06 82 ALA A N 1
ATOM 644 C CA . ALA A 1 82 ? 10.326 -6.014 3.246 1.00 89.06 82 ALA A CA 1
ATOM 645 C C . ALA A 1 82 ? 10.515 -5.951 1.721 1.00 89.06 82 ALA A C 1
ATOM 647 O O . ALA A 1 82 ? 11.095 -6.866 1.137 1.00 89.06 82 ALA A O 1
ATOM 648 N N . VAL A 1 83 ? 10.095 -4.853 1.082 1.00 88.06 83 VAL A N 1
ATOM 649 C CA . VAL A 1 83 ? 10.290 -4.627 -0.363 1.00 88.06 83 VAL A CA 1
ATOM 650 C C . VAL A 1 83 ? 11.774 -4.541 -0.714 1.00 88.06 83 VAL A C 1
ATOM 652 O O . VAL A 1 83 ? 12.203 -5.131 -1.702 1.00 88.06 83 VAL A O 1
ATOM 655 N N . SER A 1 84 ? 12.580 -3.865 0.107 1.00 87.12 84 SER A N 1
ATOM 656 C CA . SER A 1 84 ? 14.030 -3.759 -0.106 1.00 87.12 84 SER A CA 1
ATOM 657 C C . SER A 1 84 ? 14.723 -5.123 -0.027 1.00 87.12 84 SER A C 1
ATOM 659 O O . SER A 1 84 ? 15.585 -5.429 -0.852 1.00 87.12 84 SER A O 1
ATOM 661 N N . ARG A 1 85 ? 14.314 -5.976 0.923 1.00 87.00 85 ARG A N 1
ATOM 662 C CA . ARG A 1 85 ? 14.793 -7.364 1.014 1.00 87.00 85 ARG A CA 1
ATOM 663 C C . ARG A 1 85 ? 14.405 -8.178 -0.220 1.00 87.00 85 ARG A C 1
ATOM 665 O O . ARG A 1 85 ? 15.260 -8.859 -0.776 1.00 87.00 85 ARG A O 1
ATOM 672 N N . GLU A 1 86 ? 13.156 -8.077 -0.669 1.00 87.38 86 GLU A N 1
ATOM 673 C CA . GLU A 1 86 ? 12.676 -8.803 -1.853 1.00 87.38 86 GLU A CA 1
ATOM 674 C C . GLU A 1 86 ? 13.396 -8.356 -3.136 1.00 87.38 86 GLU A C 1
ATOM 676 O O . GLU A 1 86 ? 13.766 -9.192 -3.960 1.00 87.38 86 GLU A O 1
ATOM 681 N N . LEU A 1 87 ? 13.664 -7.053 -3.289 1.00 85.69 87 LEU A N 1
ATOM 682 C CA . LEU A 1 87 ? 14.455 -6.515 -4.399 1.00 85.69 87 LEU A CA 1
ATOM 683 C C . LEU A 1 87 ? 15.872 -7.092 -4.420 1.00 85.69 87 LEU A C 1
ATOM 685 O O . LEU A 1 87 ? 16.340 -7.506 -5.480 1.00 85.69 87 LEU A O 1
ATOM 689 N N . ASN A 1 88 ? 16.537 -7.152 -3.264 1.00 84.88 88 ASN A N 1
ATOM 690 C CA . ASN A 1 88 ? 17.884 -7.709 -3.163 1.00 84.88 88 ASN A CA 1
ATOM 691 C C . ASN A 1 88 ? 17.906 -9.203 -3.539 1.00 84.88 88 ASN A C 1
ATOM 693 O O . ASN A 1 88 ? 18.718 -9.636 -4.354 1.00 84.88 88 ASN A O 1
ATOM 697 N N . ILE A 1 89 ? 16.942 -9.977 -3.026 1.00 82.06 89 ILE A N 1
ATOM 698 C CA . ILE A 1 89 ? 16.773 -11.397 -3.370 1.00 82.06 89 ILE A CA 1
ATOM 699 C C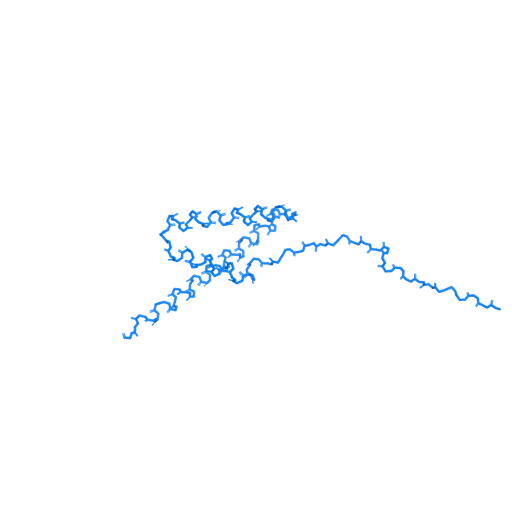 . ILE A 1 89 ? 16.544 -11.564 -4.881 1.00 82.06 89 ILE A C 1
ATOM 701 O O . ILE A 1 89 ? 17.228 -12.353 -5.532 1.00 82.06 89 ILE A O 1
ATOM 705 N N . SER A 1 90 ? 15.628 -10.783 -5.458 1.00 76.88 90 SER A N 1
ATOM 706 C CA . SER A 1 90 ? 15.287 -10.841 -6.886 1.00 76.88 90 SER A CA 1
ATOM 707 C C . SER A 1 90 ? 16.473 -10.491 -7.791 1.00 76.88 90 SER A C 1
ATOM 709 O O . SER A 1 90 ? 16.643 -11.089 -8.853 1.00 76.88 90 SER A O 1
ATOM 711 N N . G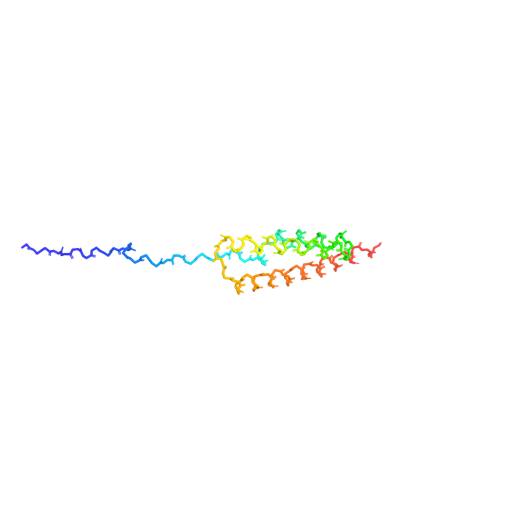LN A 1 91 ? 17.310 -9.531 -7.387 1.00 75.69 91 GLN A N 1
ATOM 712 C CA . GLN A 1 91 ? 18.526 -9.174 -8.120 1.00 75.69 91 GLN A CA 1
ATOM 713 C C . GLN A 1 91 ? 19.579 -10.284 -8.065 1.00 75.69 91 GLN A C 1
ATOM 715 O O . GLN A 1 91 ? 20.216 -10.556 -9.081 1.00 75.69 91 GLN A O 1
ATOM 720 N N . HIS A 1 92 ? 19.742 -10.949 -6.917 1.00 72.94 92 HIS A N 1
ATOM 721 C CA . HIS A 1 92 ? 20.676 -12.067 -6.780 1.00 72.94 92 HIS A CA 1
ATOM 722 C C . HIS A 1 92 ? 20.298 -13.264 -7.659 1.00 72.94 92 HIS A C 1
ATOM 724 O O . HIS A 1 92 ? 21.156 -13.747 -8.393 1.00 72.94 92 HIS A O 1
ATOM 730 N N . TYR A 1 93 ? 19.029 -13.684 -7.674 1.00 64.19 93 TYR A N 1
ATOM 731 C CA . TYR A 1 93 ? 18.590 -14.787 -8.544 1.00 64.19 93 TYR A CA 1
ATOM 732 C C . TYR A 1 93 ? 18.700 -14.448 -10.039 1.00 64.19 93 TYR A C 1
ATOM 734 O O . TYR A 1 93 ? 19.089 -15.286 -10.848 1.00 64.19 93 TYR A O 1
ATOM 742 N N . ARG A 1 94 ? 18.438 -13.193 -10.425 1.00 61.12 94 ARG A N 1
ATOM 743 C CA . ARG A 1 94 ? 18.583 -12.756 -11.823 1.00 61.12 94 ARG A CA 1
ATOM 744 C C . ARG A 1 94 ? 20.043 -12.692 -12.285 1.00 61.12 94 ARG A C 1
ATOM 746 O O . ARG A 1 94 ? 20.310 -12.876 -13.467 1.00 61.12 94 ARG A O 1
ATOM 753 N N . GLY A 1 95 ? 20.974 -12.406 -11.375 1.00 58.53 95 GLY A N 1
ATOM 754 C CA . GLY A 1 95 ? 22.409 -12.389 -11.662 1.00 58.53 95 GLY A CA 1
ATOM 755 C C . GLY A 1 95 ? 23.019 -13.786 -11.807 1.00 58.53 95 GLY A C 1
ATOM 756 O O . GLY A 1 95 ? 23.981 -13.942 -12.554 1.00 58.53 95 GLY A O 1
ATOM 757 N N . SER A 1 96 ? 22.457 -14.800 -11.138 1.00 59.03 96 SER A N 1
ATOM 758 C CA . SER A 1 96 ? 22.939 -16.185 -11.229 1.00 59.03 96 SER A CA 1
ATOM 759 C C . SER A 1 96 ? 22.475 -16.925 -12.488 1.00 59.03 96 SER A C 1
ATOM 761 O O . SER A 1 96 ? 23.209 -17.775 -12.976 1.00 59.03 96 SER A O 1
ATOM 763 N N . ASP A 1 97 ? 21.315 -16.574 -13.054 1.00 55.72 97 ASP A N 1
ATOM 764 C CA . ASP A 1 97 ? 20.767 -17.227 -14.261 1.00 55.72 97 ASP A CA 1
ATOM 765 C C . ASP A 1 97 ? 21.453 -16.800 -15.578 1.00 55.72 97 ASP A C 1
ATOM 767 O O . ASP A 1 97 ? 21.151 -17.335 -16.642 1.00 55.72 97 ASP A O 1
ATOM 771 N N . GLY A 1 98 ? 22.380 -15.834 -15.533 1.00 50.38 98 GLY A N 1
ATOM 772 C CA . GLY A 1 98 ? 23.115 -15.331 -16.703 1.00 50.38 98 GLY A CA 1
ATOM 773 C C . GLY A 1 98 ? 24.512 -15.927 -16.916 1.00 50.38 98 GLY A C 1
ATOM 774 O O . GLY A 1 98 ? 25.218 -15.475 -17.815 1.00 50.38 98 GLY A O 1
ATOM 775 N N . ALA A 1 99 ? 24.938 -16.887 -16.091 1.00 46.78 99 ALA A N 1
ATOM 776 C CA . ALA A 1 99 ? 26.250 -17.529 -16.175 1.00 46.78 99 ALA A CA 1
ATOM 777 C C . ALA A 1 99 ? 26.110 -19.013 -16.559 1.00 46.78 99 ALA A C 1
ATOM 779 O O . ALA A 1 99 ? 26.302 -19.894 -15.723 1.00 46.78 99 ALA A O 1
ATOM 780 N N . ALA A 1 100 ? 25.756 -19.284 -17.817 1.00 39.91 100 ALA A N 1
ATOM 781 C CA . ALA A 1 100 ? 25.836 -20.608 -18.438 1.00 39.91 100 ALA A CA 1
ATOM 782 C C . ALA A 1 100 ? 26.170 -20.475 -19.927 1.00 39.91 100 ALA A C 1
ATOM 784 O O . ALA A 1 100 ? 25.564 -19.596 -20.584 1.00 39.91 100 ALA A O 1
#

Organism: NCBI:txid1867719